Protein AF-A0A0E0QW40-F1 (afdb_monomer_lite)

Secondary structure (DSSP, 8-state):
-PPPEEEEEETTEEEEEET--TT--HHHHHHHHSS------SSSS------

Radius of gyration: 12.44 Å; chains: 1; bounding box: 30×18×33 Å

Organism: Oryza rufipogon (NCBI:txid4529)

Foldseek 3Di:
DAFDWDWDQDPNDIDIPGPDDPPDDPLNCCCPVHPDPPDDDDPVPDPPDDD

InterPro domains:
  IPR012675 Beta-grasp domain superfamily [G3DSA:3.10.20.30] (4-50)
  IPR036010 2Fe-2S ferredoxin-like superfamily [SSF54292] (7-45)

Sequence (51 aa):
MGEAAAVVAVNGERYEAVGVDPSMTLLEFLRTRTPFRGPKLGCGEDAAGTY

Structure (mmCIF, N/CA/C/O backbone):
data_AF-A0A0E0QW40-F1
#
_entry.id   AF-A0A0E0QW40-F1
#
loop_
_atom_site.group_PDB
_atom_site.id
_atom_site.type_symbol
_atom_site.label_atom_id
_atom_site.label_alt_id
_atom_site.label_comp_id
_atom_site.label_asym_id
_atom_site.label_entity_id
_atom_site.label_seq_id
_atom_site.pdbx_PDB_ins_code
_atom_site.Cartn_x
_atom_site.Cartn_y
_atom_site.Cartn_z
_atom_site.occupancy
_atom_site.B_iso_or_equiv
_atom_site.auth_seq_id
_atom_site.auth_comp_id
_atom_site.auth_asym_id
_atom_site.auth_atom_id
_atom_site.pdbx_PDB_model_num
ATOM 1 N N . MET A 1 1 ? -13.742 -7.563 -20.312 1.00 43.31 1 MET A N 1
ATOM 2 C CA . MET A 1 1 ? -12.788 -8.293 -19.453 1.00 43.31 1 MET A CA 1
ATOM 3 C C . MET A 1 1 ? -12.660 -7.463 -18.192 1.00 43.31 1 MET A C 1
ATOM 5 O O . MET A 1 1 ? -12.360 -6.286 -18.326 1.00 43.31 1 MET A O 1
ATOM 9 N N . GLY A 1 2 ? -13.086 -7.992 -17.042 1.00 60.16 2 GLY A N 1
ATOM 10 C CA . GLY A 1 2 ? -13.151 -7.213 -15.801 1.00 60.16 2 GLY A CA 1
ATOM 11 C C . GLY A 1 2 ? -11.762 -6.733 -15.397 1.00 60.16 2 GLY A C 1
ATOM 12 O O . GLY A 1 2 ? -10.800 -7.490 -15.504 1.00 60.16 2 GLY A O 1
ATOM 13 N N . GLU A 1 3 ? -11.663 -5.473 -14.998 1.00 67.31 3 GLU A N 1
ATOM 14 C CA . GLU A 1 3 ? -10.435 -4.896 -14.467 1.00 67.31 3 GLU A CA 1
ATOM 15 C C . GLU A 1 3 ? -10.022 -5.684 -13.215 1.00 67.31 3 GLU A C 1
ATOM 17 O O . GLU A 1 3 ? -10.856 -5.953 -12.346 1.00 67.31 3 GLU A O 1
ATOM 22 N N . ALA A 1 4 ? -8.767 -6.138 -13.149 1.00 68.38 4 ALA A N 1
ATOM 23 C CA . ALA A 1 4 ? -8.285 -6.875 -11.988 1.00 68.38 4 ALA A CA 1
ATOM 24 C C . ALA A 1 4 ? -8.335 -5.954 -10.760 1.00 68.38 4 ALA A C 1
ATOM 26 O O . ALA A 1 4 ? -7.840 -4.827 -10.798 1.00 68.38 4 ALA A O 1
ATOM 27 N N . ALA A 1 5 ? -8.960 -6.434 -9.688 1.00 78.69 5 ALA A N 1
ATOM 28 C CA . ALA A 1 5 ? -9.140 -5.688 -8.454 1.00 78.69 5 ALA A CA 1
ATOM 29 C C . ALA A 1 5 ? -8.497 -6.454 -7.298 1.00 78.69 5 ALA A C 1
ATOM 31 O O . ALA A 1 5 ? -8.861 -7.600 -7.024 1.00 78.69 5 ALA A O 1
ATOM 32 N N . ALA A 1 6 ? -7.557 -5.810 -6.610 1.00 89.50 6 ALA A N 1
ATOM 33 C CA . ALA A 1 6 ? -7.078 -6.264 -5.311 1.00 89.50 6 ALA A CA 1
ATOM 34 C C . ALA A 1 6 ? -7.779 -5.473 -4.202 1.00 89.50 6 ALA A C 1
ATOM 36 O O . ALA A 1 6 ? -8.136 -4.310 -4.375 1.00 89.50 6 ALA A O 1
ATOM 37 N N . VAL A 1 7 ? -7.967 -6.098 -3.045 1.00 92.88 7 VAL A N 1
ATOM 38 C CA . VAL A 1 7 ? -8.487 -5.426 -1.852 1.00 92.88 7 VAL A CA 1
ATOM 39 C C . VAL A 1 7 ? -7.401 -5.449 -0.794 1.00 92.88 7 VAL A C 1
ATOM 41 O O . VAL A 1 7 ? -6.866 -6.512 -0.483 1.00 92.88 7 VAL A O 1
ATOM 44 N N . VAL A 1 8 ? -7.102 -4.286 -0.221 1.00 92.75 8 VAL A N 1
ATOM 45 C CA . VAL A 1 8 ? -6.060 -4.125 0.796 1.00 92.75 8 VAL A CA 1
ATOM 46 C C . VAL A 1 8 ? -6.655 -3.457 2.032 1.00 92.75 8 VAL A C 1
ATOM 48 O O . VAL A 1 8 ? -7.419 -2.500 1.919 1.00 92.75 8 VAL A O 1
ATOM 51 N N . ALA A 1 9 ? -6.307 -3.953 3.219 1.00 95.62 9 ALA A N 1
ATOM 52 C CA . ALA A 1 9 ? -6.598 -3.279 4.479 1.00 95.62 9 ALA A CA 1
ATOM 53 C C . ALA A 1 9 ? -5.365 -2.475 4.921 1.00 95.62 9 ALA A C 1
ATOM 55 O O . ALA A 1 9 ? -4.297 -3.049 5.130 1.00 95.62 9 ALA A O 1
ATOM 56 N N . VAL A 1 10 ? -5.504 -1.159 5.068 1.00 94.50 10 VAL A N 1
ATOM 57 C CA . VAL A 1 10 ? -4.438 -0.249 5.508 1.00 94.50 10 VAL A CA 1
ATOM 58 C C . VAL A 1 10 ? -4.909 0.455 6.773 1.00 94.50 10 VAL A C 1
ATOM 60 O O . VAL A 1 10 ? -5.910 1.161 6.752 1.00 94.50 10 VAL A O 1
ATOM 63 N N . ASN A 1 11 ? -4.202 0.254 7.889 1.00 93.88 11 ASN A N 1
ATOM 64 C CA . ASN A 1 11 ? -4.557 0.822 9.200 1.00 93.88 11 ASN A CA 1
ATOM 65 C C . ASN A 1 11 ? -6.004 0.521 9.642 1.00 93.88 11 ASN A C 1
ATOM 67 O O . ASN A 1 11 ? -6.644 1.334 10.301 1.00 93.88 11 ASN A O 1
ATOM 71 N N . GLY A 1 12 ? -6.524 -0.651 9.266 1.00 95.25 12 GLY A N 1
ATOM 72 C CA . GLY A 1 12 ? -7.901 -1.063 9.556 1.00 95.25 12 GLY A CA 1
ATOM 73 C C . GLY A 1 12 ? -8.953 -0.529 8.577 1.00 95.25 12 GLY A C 1
ATOM 74 O O . GLY A 1 12 ? -10.100 -0.960 8.646 1.00 95.25 12 GLY A O 1
ATOM 75 N N . GLU A 1 13 ? -8.579 0.343 7.638 1.00 96.38 13 GLU A N 1
ATOM 76 C CA . GLU A 1 13 ? -9.461 0.837 6.578 1.00 96.38 13 GLU A CA 1
ATOM 77 C C . GLU A 1 13 ? -9.304 0.001 5.301 1.00 96.38 13 GLU A C 1
ATOM 79 O O . GLU A 1 13 ? -8.206 -0.432 4.947 1.00 96.38 13 GLU A O 1
ATOM 84 N N . ARG A 1 14 ? -10.415 -0.258 4.607 1.00 95.44 14 ARG A N 1
ATOM 85 C CA . ARG A 1 14 ? -10.444 -1.058 3.378 1.00 95.44 14 ARG A CA 1
ATOM 86 C C . ARG A 1 14 ? -10.281 -0.160 2.154 1.00 95.44 14 ARG A C 1
ATOM 88 O O . ARG A 1 14 ? -11.060 0.768 1.968 1.00 95.44 14 ARG A O 1
ATOM 95 N N . TYR A 1 15 ? -9.358 -0.528 1.273 1.00 94.31 15 TYR A N 1
ATOM 96 C CA . TYR A 1 15 ? -9.144 0.115 -0.018 1.00 94.31 15 TYR A CA 1
ATOM 97 C C . TYR A 1 15 ? -9.264 -0.899 -1.155 1.00 94.31 15 TYR A C 1
ATOM 99 O O . TYR A 1 15 ? -8.736 -2.011 -1.072 1.00 94.31 15 TYR A O 1
ATOM 107 N N . GLU A 1 16 ? -9.938 -0.504 -2.232 1.00 93.69 16 GLU A N 1
ATOM 108 C CA . GLU A 1 16 ? -10.044 -1.301 -3.454 1.00 93.69 16 GLU A CA 1
ATOM 109 C C . GLU A 1 16 ? -9.071 -0.758 -4.501 1.00 93.69 16 GLU A C 1
ATOM 111 O O . GLU A 1 16 ? -9.172 0.382 -4.951 1.00 93.69 16 GLU A O 1
ATOM 116 N N . ALA A 1 17 ? -8.101 -1.583 -4.876 1.00 90.38 17 ALA A N 1
ATOM 117 C CA . ALA A 1 17 ? -7.108 -1.305 -5.899 1.00 90.38 17 ALA A CA 1
ATOM 118 C C . ALA A 1 17 ? -7.639 -1.762 -7.265 1.00 90.38 17 ALA A C 1
ATOM 120 O O . ALA A 1 17 ? -7.098 -2.671 -7.891 1.00 90.38 17 ALA A O 1
ATOM 121 N N . VAL A 1 18 ? -8.753 -1.168 -7.691 1.00 91.25 18 VAL A N 1
ATOM 122 C CA . VAL A 1 18 ? -9.315 -1.386 -9.028 1.00 91.25 18 VAL A CA 1
ATOM 123 C C . VAL A 1 18 ? -8.510 -0.559 -10.026 1.00 91.25 18 VAL A C 1
ATOM 125 O O . VAL A 1 18 ? -8.281 0.633 -9.800 1.00 91.25 18 VAL A O 1
ATOM 128 N N . GLY A 1 19 ? -8.053 -1.188 -11.106 1.00 89.19 19 GLY A N 1
ATOM 129 C CA . GLY A 1 19 ? -7.381 -0.474 -12.195 1.00 89.19 19 GLY A CA 1
ATOM 130 C C . GLY A 1 19 ? -5.985 0.027 -11.899 1.00 89.19 19 GLY A C 1
ATOM 131 O O . GLY A 1 19 ? -5.494 0.958 -12.540 1.00 89.19 19 GLY A O 1
ATOM 132 N N . VAL A 1 20 ? -5.340 -0.564 -10.898 1.00 89.56 20 VAL A N 1
ATOM 133 C CA . VAL A 1 20 ? -3.915 -0.349 -10.681 1.00 89.56 20 VAL A CA 1
ATOM 134 C C . VAL A 1 20 ? -3.122 -1.199 -11.665 1.00 89.56 20 VAL A C 1
ATOM 136 O O . VAL A 1 20 ? -3.508 -2.325 -11.985 1.00 89.56 20 VAL A O 1
ATOM 139 N N . ASP A 1 21 ? -2.003 -0.656 -12.135 1.00 90.75 21 ASP A N 1
ATOM 140 C CA . ASP A 1 21 ? -1.043 -1.450 -12.888 1.00 90.75 21 ASP A CA 1
ATOM 141 C C . ASP A 1 21 ? -0.513 -2.587 -11.987 1.00 90.75 21 ASP A C 1
ATOM 143 O O . ASP A 1 21 ? -0.157 -2.315 -10.835 1.00 90.75 21 ASP A O 1
ATOM 147 N N . PRO A 1 22 ? -0.457 -3.847 -12.457 1.00 89.19 22 PRO A N 1
ATOM 148 C CA . PRO A 1 22 ? 0.053 -4.962 -11.660 1.00 89.19 22 PRO A CA 1
ATOM 149 C C . PRO A 1 22 ? 1.497 -4.797 -11.161 1.00 89.19 22 PRO A C 1
ATOM 151 O O . PRO A 1 22 ? 1.880 -5.480 -10.213 1.00 89.19 22 PRO A O 1
ATOM 154 N N . SER A 1 23 ? 2.303 -3.920 -11.768 1.00 90.75 23 SER A N 1
ATOM 155 C CA . SER A 1 23 ? 3.654 -3.584 -11.314 1.00 90.75 23 SER A CA 1
ATOM 156 C C . SER A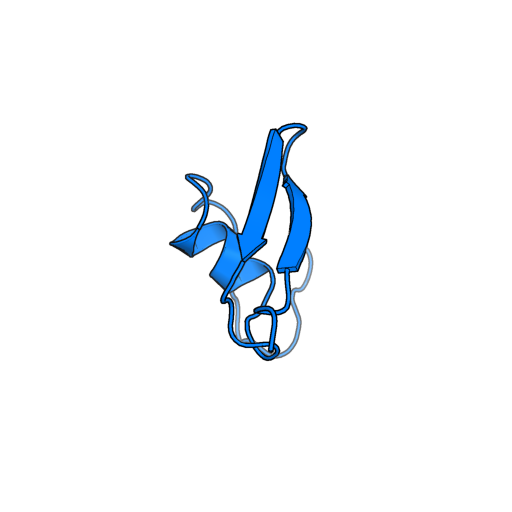 1 23 ? 3.689 -2.488 -10.243 1.00 90.75 23 SER A C 1
ATOM 158 O O . SER A 1 23 ? 4.774 -2.162 -9.762 1.00 90.75 23 SER A O 1
ATOM 160 N N . MET A 1 24 ? 2.548 -1.888 -9.877 1.00 91.31 24 MET A N 1
ATOM 161 C CA . MET A 1 24 ? 2.482 -0.855 -8.841 1.00 91.31 24 MET A CA 1
ATOM 162 C C . MET A 1 24 ? 2.956 -1.410 -7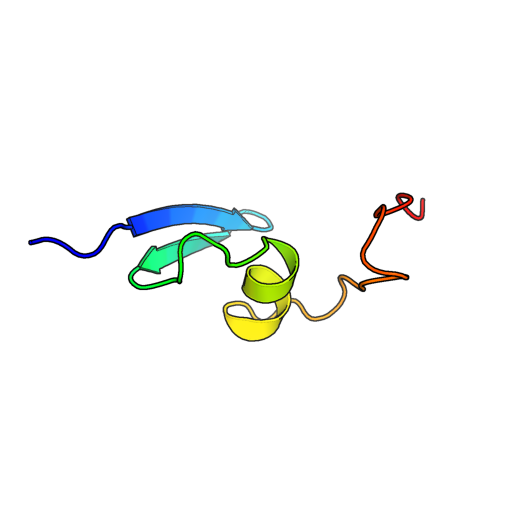.498 1.00 91.31 24 MET A C 1
ATOM 164 O O . MET A 1 24 ? 2.458 -2.424 -7.003 1.00 91.31 24 MET A O 1
ATOM 168 N N . THR A 1 25 ? 3.885 -0.703 -6.859 1.00 91.38 25 THR A N 1
ATOM 169 C CA . THR A 1 25 ? 4.365 -1.097 -5.532 1.00 91.38 25 THR A CA 1
ATOM 170 C C . THR A 1 25 ? 3.355 -0.726 -4.444 1.00 91.38 25 THR A C 1
ATOM 172 O O . THR A 1 25 ? 2.616 0.257 -4.553 1.00 91.38 25 THR A O 1
ATOM 175 N N . LEU A 1 26 ? 3.363 -1.455 -3.321 1.00 91.00 26 LEU A N 1
ATOM 176 C CA . LEU A 1 26 ? 2.532 -1.111 -2.159 1.00 91.00 26 LEU A CA 1
ATOM 177 C C . LEU A 1 26 ? 2.801 0.318 -1.666 1.00 91.00 26 LEU A C 1
ATOM 179 O O . LEU A 1 26 ? 1.892 1.020 -1.235 1.00 91.00 26 LEU A O 1
ATOM 183 N N . LEU A 1 27 ? 4.047 0.774 -1.732 1.00 91.94 27 LEU A N 1
ATOM 184 C CA . LEU A 1 27 ? 4.403 2.108 -1.275 1.00 91.94 27 LEU A CA 1
ATOM 185 C C . LEU A 1 27 ? 3.869 3.209 -2.195 1.00 91.94 27 LEU A C 1
ATOM 187 O O . LEU A 1 27 ? 3.367 4.227 -1.712 1.00 91.94 27 LEU A O 1
ATOM 191 N N . GLU A 1 28 ? 3.935 3.007 -3.508 1.00 91.31 28 GLU A N 1
ATOM 192 C CA . GLU A 1 28 ? 3.273 3.900 -4.459 1.00 91.31 28 GLU A CA 1
ATOM 193 C C . GLU A 1 28 ? 1.765 3.917 -4.226 1.00 91.31 28 GLU A C 1
ATOM 195 O O . GLU A 1 28 ? 1.178 5.000 -4.156 1.00 91.31 28 GLU A O 1
ATOM 200 N N . PHE A 1 29 ? 1.152 2.751 -4.008 1.00 93.44 29 PHE A N 1
ATOM 201 C CA . PHE A 1 29 ? -0.261 2.651 -3.657 1.00 93.44 29 PHE A CA 1
ATOM 202 C C . PHE A 1 29 ? -0.588 3.470 -2.399 1.00 93.44 29 PHE A C 1
ATOM 204 O O . PHE A 1 29 ? -1.459 4.336 -2.441 1.00 93.44 29 PHE A O 1
ATOM 211 N N . LEU A 1 30 ? 0.152 3.289 -1.302 1.00 93.69 30 LEU A N 1
ATOM 212 C CA . LEU A 1 30 ? -0.070 4.032 -0.057 1.00 93.69 30 LEU A CA 1
ATOM 213 C C . LEU A 1 30 ? 0.036 5.547 -0.275 1.00 93.69 30 LEU A C 1
ATOM 215 O O . LEU A 1 30 ? -0.849 6.292 0.137 1.00 93.69 30 LEU A O 1
ATOM 219 N N . ARG A 1 31 ? 1.071 6.019 -0.976 1.00 91.69 31 ARG A N 1
ATOM 220 C CA . A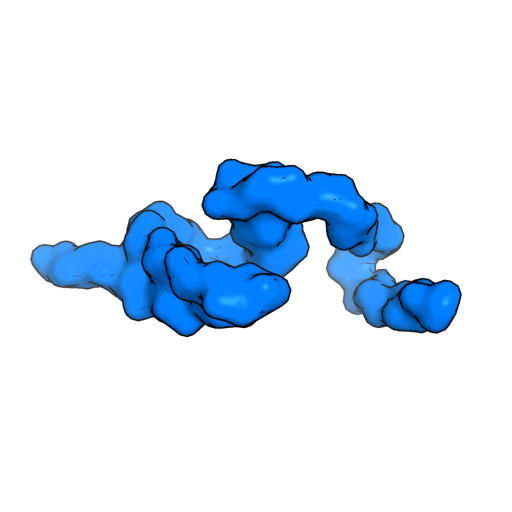RG A 1 31 ? 1.318 7.461 -1.139 1.00 91.69 31 ARG A CA 1
ATOM 221 C C . ARG A 1 31 ? 0.368 8.151 -2.117 1.00 91.69 31 ARG A C 1
ATOM 223 O O . ARG A 1 31 ? 0.200 9.366 -2.006 1.00 91.69 31 ARG A O 1
ATOM 230 N N . THR A 1 32 ? -0.194 7.418 -3.081 1.00 92.00 32 THR A N 1
ATOM 231 C CA . THR A 1 32 ? -0.997 7.993 -4.180 1.00 92.00 32 THR A CA 1
ATOM 232 C C . THR A 1 32 ? -2.482 7.655 -4.106 1.00 92.00 32 THR A C 1
ATOM 234 O O . THR A 1 32 ? -3.300 8.432 -4.593 1.00 92.00 32 THR A O 1
ATOM 237 N N . ARG A 1 33 ? -2.845 6.524 -3.494 1.00 93.00 33 ARG A N 1
ATOM 238 C CA . ARG A 1 33 ? -4.227 6.030 -3.388 1.00 93.00 33 ARG A CA 1
ATOM 239 C C . ARG A 1 33 ? -4.784 6.078 -1.966 1.00 93.00 33 ARG A C 1
ATOM 241 O O . ARG A 1 33 ? -5.959 5.784 -1.780 1.00 93.00 33 ARG A O 1
ATOM 248 N N . THR A 1 34 ? -3.987 6.495 -0.980 1.00 92.19 34 THR A N 1
ATOM 249 C CA . THR A 1 34 ? -4.445 6.723 0.399 1.00 92.19 34 THR A CA 1
ATOM 250 C C . THR A 1 34 ? -3.952 8.080 0.927 1.00 92.19 34 THR A C 1
ATOM 252 O O . THR A 1 34 ? -3.047 8.687 0.344 1.00 92.19 34 THR A O 1
ATOM 255 N N . PRO A 1 35 ? -4.489 8.581 2.054 1.00 92.12 35 PRO A N 1
ATOM 256 C CA . PRO A 1 35 ? -3.963 9.778 2.714 1.00 92.12 35 PRO A CA 1
ATOM 257 C C . PRO A 1 35 ? -2.570 9.588 3.349 1.00 92.12 35 PRO A C 1
ATOM 259 O O . PRO A 1 35 ? -1.937 10.568 3.752 1.00 92.12 35 PRO A O 1
ATOM 262 N N . PHE A 1 36 ? -2.070 8.352 3.465 1.00 90.00 36 PHE A N 1
ATOM 263 C CA . PHE A 1 36 ? -0.853 8.035 4.211 1.00 90.00 36 PHE A CA 1
ATOM 264 C C . PHE A 1 36 ? 0.421 8.320 3.399 1.00 90.00 36 PHE A C 1
ATOM 266 O O . PHE A 1 36 ? 0.863 7.536 2.565 1.00 90.00 36 PHE A O 1
ATOM 273 N N . ARG A 1 37 ? 1.073 9.451 3.696 1.00 82.69 37 ARG A N 1
ATOM 274 C CA . ARG A 1 37 ? 2.313 9.912 3.022 1.00 82.69 37 ARG A CA 1
ATOM 275 C C . ARG A 1 37 ? 3.586 9.759 3.865 1.00 82.69 37 ARG A C 1
ATOM 277 O O . ARG A 1 37 ? 4.669 10.209 3.467 1.00 82.69 37 ARG A O 1
ATOM 284 N N . GLY A 1 38 ? 3.432 9.171 5.050 1.00 79.31 38 GLY A N 1
ATOM 285 C CA . GLY A 1 38 ? 4.506 8.869 5.994 1.00 79.31 38 GLY A CA 1
ATOM 286 C C . GLY A 1 38 ? 5.530 7.869 5.447 1.00 79.31 38 GLY A C 1
ATOM 287 O O . GLY A 1 38 ? 6.716 8.183 5.515 1.00 79.31 38 GLY A O 1
ATOM 288 N N . PRO A 1 39 ? 5.107 6.740 4.842 1.00 78.25 39 PRO A N 1
ATOM 289 C CA . PRO A 1 39 ? 6.025 5.748 4.291 1.00 78.25 39 PRO A CA 1
ATOM 290 C C . PRO A 1 39 ? 6.983 6.352 3.251 1.00 78.25 39 PRO A C 1
ATOM 292 O O . PRO A 1 39 ? 6.558 7.072 2.339 1.00 78.25 39 PRO A O 1
ATOM 295 N N . LYS A 1 40 ? 8.286 6.083 3.391 1.00 71.62 40 LYS A N 1
ATOM 296 C CA . LYS A 1 40 ? 9.346 6.616 2.519 1.00 71.62 40 LYS A CA 1
ATOM 297 C C . LYS A 1 40 ? 10.051 5.493 1.763 1.00 71.62 40 LYS A C 1
ATOM 299 O O . LYS A 1 40 ? 10.191 4.391 2.276 1.00 71.62 40 LYS A O 1
ATOM 304 N N . LEU A 1 41 ? 10.507 5.815 0.551 1.00 65.12 41 LEU A N 1
ATOM 305 C CA . LEU A 1 41 ? 11.479 5.013 -0.190 1.00 65.12 41 LEU A CA 1
ATOM 306 C C . LEU A 1 41 ? 12.873 5.538 0.141 1.00 65.12 41 LEU A C 1
ATOM 308 O O . LEU A 1 41 ? 13.111 6.738 0.000 1.00 65.12 41 LEU A O 1
ATOM 312 N N . GLY A 1 42 ? 13.759 4.639 0.573 1.00 69.81 42 GLY A N 1
ATOM 313 C CA . GLY A 1 42 ? 15.207 4.807 0.436 1.00 69.81 42 GLY A CA 1
ATOM 314 C C . GLY A 1 42 ? 15.641 4.529 -1.011 1.00 69.81 42 GLY A C 1
ATOM 315 O O . GLY A 1 42 ? 14.901 4.836 -1.940 1.00 69.81 42 GLY A O 1
ATOM 316 N N . CYS A 1 43 ? 16.801 3.898 -1.222 1.00 72.44 43 CYS A N 1
ATOM 317 C CA . CYS A 1 43 ? 17.387 3.642 -2.552 1.00 72.44 43 CYS A CA 1
ATOM 318 C C . CYS A 1 43 ? 16.623 2.620 -3.433 1.00 72.44 43 CYS A C 1
ATOM 320 O O . CYS A 1 43 ? 17.178 2.093 -4.383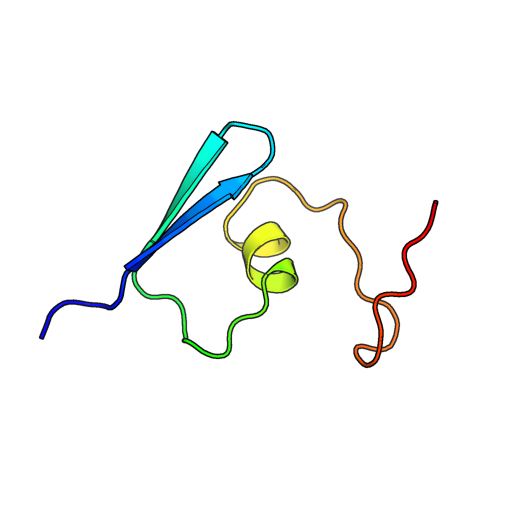 1.00 72.44 43 CYS A O 1
ATOM 322 N N . GLY A 1 44 ? 15.353 2.320 -3.140 1.00 64.81 44 GLY A N 1
ATOM 323 C CA . GLY A 1 44 ? 14.492 1.474 -3.980 1.00 64.81 44 GLY A CA 1
ATOM 324 C C . GLY A 1 44 ? 14.825 -0.021 -4.002 1.00 64.81 44 GLY A C 1
ATOM 325 O O . GLY A 1 44 ? 13.996 -0.793 -4.468 1.00 64.81 44 GLY A O 1
ATOM 326 N N . GLU A 1 45 ? 15.979 -0.425 -3.471 1.00 67.62 45 GLU A N 1
ATOM 327 C CA . GLU A 1 45 ? 16.474 -1.803 -3.573 1.00 67.62 45 GLU A CA 1
ATOM 328 C C . GLU A 1 45 ? 16.211 -2.641 -2.315 1.00 67.62 45 GLU A C 1
ATOM 330 O O . GLU A 1 45 ? 15.963 -3.829 -2.440 1.00 67.62 45 GLU A O 1
ATOM 335 N N . ASP A 1 46 ? 16.110 -2.029 -1.132 1.00 57.22 46 ASP A N 1
ATOM 336 C CA . ASP A 1 46 ? 15.679 -2.705 0.093 1.00 57.22 46 ASP A CA 1
ATOM 337 C C . ASP A 1 46 ? 15.075 -1.683 1.064 1.00 57.22 46 ASP A C 1
ATOM 339 O O . ASP A 1 46 ? 15.706 -0.688 1.438 1.00 57.22 46 ASP A O 1
ATOM 343 N N . ALA A 1 47 ? 13.834 -1.913 1.497 1.00 58.97 47 ALA A N 1
ATOM 344 C CA . ALA A 1 47 ? 13.248 -1.185 2.616 1.00 58.97 47 ALA A CA 1
ATOM 345 C C . ALA A 1 47 ? 13.875 -1.712 3.913 1.00 58.97 47 ALA A C 1
ATOM 347 O O . ALA A 1 47 ? 13.290 -2.547 4.599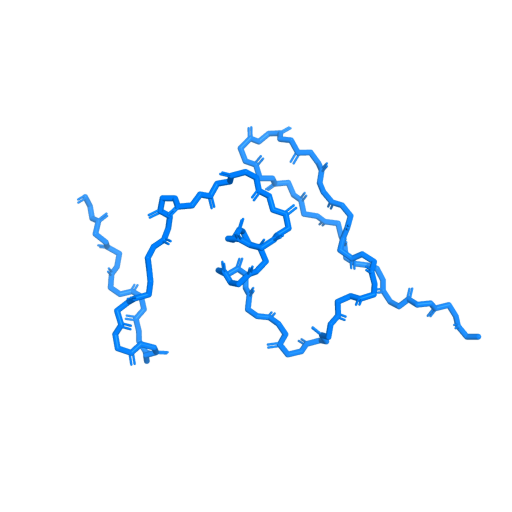 1.00 58.97 47 ALA A O 1
ATOM 348 N N . ALA A 1 48 ? 15.081 -1.246 4.246 1.00 57.72 48 ALA A N 1
ATOM 349 C CA . ALA A 1 48 ? 15.618 -1.420 5.588 1.00 57.72 48 ALA A CA 1
ATOM 350 C C . ALA A 1 48 ? 14.624 -0.773 6.565 1.00 57.72 48 ALA A C 1
ATOM 352 O O . ALA A 1 48 ? 14.488 0.450 6.615 1.00 57.72 48 ALA A O 1
ATOM 353 N N . GLY A 1 49 ? 13.857 -1.621 7.253 1.00 60.81 49 GLY A N 1
ATOM 354 C CA . GLY A 1 49 ? 12.817 -1.217 8.185 1.00 60.81 49 GLY A CA 1
ATOM 355 C C . GLY A 1 49 ? 13.415 -0.326 9.262 1.00 60.81 49 GLY A C 1
ATOM 356 O O . GLY A 1 49 ? 14.194 -0.785 10.092 1.00 60.81 49 GLY A O 1
ATOM 357 N N . THR A 1 50 ? 13.071 0.957 9.231 1.00 54.47 50 THR A N 1
ATOM 358 C CA . THR A 1 50 ? 13.414 1.881 10.305 1.00 54.47 50 THR A CA 1
ATOM 359 C C . THR A 1 50 ? 12.450 1.619 11.455 1.00 54.47 50 THR A C 1
ATOM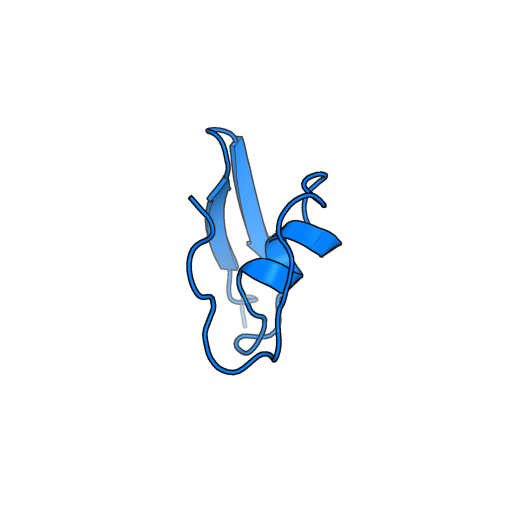 361 O O . THR A 1 50 ? 11.265 1.947 11.358 1.00 54.47 50 THR A O 1
ATOM 364 N N . TYR A 1 51 ? 12.974 0.948 12.477 1.00 45.88 51 TYR A N 1
ATOM 365 C CA . TYR A 1 51 ? 12.468 0.919 13.851 1.00 45.88 51 TYR A CA 1
ATOM 366 C C . TYR A 1 51 ? 12.177 2.325 14.388 1.00 45.88 51 TYR A C 1
ATOM 368 O O . TYR A 1 51 ? 12.897 3.275 13.994 1.00 45.88 51 TYR A O 1
#

pLDDT: mean 81.67, std 14.8, range [43.31, 96.38]